Protein AF-A0A531LUI7-F1 (afdb_monomer_lite)

pLDDT: mean 86.94, std 9.32, range [54.44, 96.69]

Radius of gyration: 16.43 Å; chains: 1; bounding box: 46×29×41 Å

Structure (mmCIF, N/CA/C/O backbone):
data_AF-A0A531LUI7-F1
#
_entry.id   AF-A0A531LUI7-F1
#
loop_
_atom_site.group_PDB
_atom_site.id
_atom_site.type_symbol
_atom_site.label_atom_id
_atom_site.label_alt_id
_atom_site.label_comp_id
_atom_site.label_asym_id
_atom_site.label_entity_id
_atom_site.label_seq_id
_atom_site.pdbx_PDB_ins_code
_atom_site.Cartn_x
_atom_site.Cartn_y
_atom_site.Cartn_z
_atom_site.occupancy
_atom_site.B_iso_or_equiv
_atom_site.auth_seq_id
_atom_site.auth_comp_id
_atom_site.auth_asym_id
_atom_site.auth_atom_id
_atom_site.pdbx_PDB_model_num
ATOM 1 N N . HIS A 1 1 ? -24.309 15.253 13.506 1.00 67.25 1 HIS A N 1
ATOM 2 C CA . HIS A 1 1 ? -24.329 15.162 14.981 1.00 67.25 1 HIS A CA 1
ATOM 3 C C . HIS A 1 1 ? -23.327 14.119 15.483 1.00 67.25 1 HIS A C 1
ATOM 5 O O . HIS A 1 1 ? -22.388 14.496 16.168 1.00 67.25 1 HIS A O 1
ATOM 11 N N . LEU A 1 2 ? -23.399 12.874 14.994 1.00 68.75 2 LEU A N 1
ATOM 12 C CA . LEU A 1 2 ? -22.539 11.744 15.400 1.00 68.75 2 LEU A CA 1
ATOM 13 C C . LEU A 1 2 ? -21.016 12.004 15.388 1.00 68.75 2 LEU A C 1
ATOM 15 O O . LEU A 1 2 ? -20.331 11.667 16.345 1.00 68.75 2 LEU A O 1
ATOM 19 N N . LEU A 1 3 ? -20.474 12.665 14.354 1.00 68.56 3 LEU A N 1
ATOM 20 C CA . LEU A 1 3 ? -19.039 13.004 14.291 1.00 68.56 3 LEU A CA 1
ATOM 21 C C . LEU A 1 3 ? -18.572 13.978 15.388 1.00 68.56 3 LEU A C 1
ATOM 23 O O . LEU A 1 3 ? -17.379 14.052 15.653 1.00 68.56 3 LEU A O 1
ATOM 27 N N . ARG A 1 4 ? -19.464 14.764 16.002 1.00 70.88 4 ARG A N 1
ATOM 28 C CA . ARG A 1 4 ? -19.098 15.695 17.085 1.00 70.88 4 ARG A CA 1
ATOM 29 C C . ARG A 1 4 ? -19.091 15.015 18.448 1.00 70.88 4 ARG A C 1
ATOM 31 O O . ARG A 1 4 ? -18.276 15.384 19.287 1.00 70.88 4 ARG A O 1
ATOM 38 N N . GLU A 1 5 ? -19.983 14.053 18.635 1.00 81.62 5 GLU A N 1
ATOM 39 C CA . GLU A 1 5 ? -20.268 13.441 19.933 1.00 81.62 5 GLU A CA 1
ATOM 40 C C . GLU A 1 5 ? -19.443 12.181 20.173 1.00 81.62 5 GLU A C 1
ATOM 42 O O . GLU A 1 5 ? -19.071 11.926 21.312 1.00 81.62 5 GLU A O 1
ATOM 47 N N . GLU A 1 6 ? -19.068 11.456 19.112 1.00 85.69 6 GLU A N 1
ATOM 48 C CA . GLU A 1 6 ? -18.411 10.161 19.259 1.00 85.69 6 GLU A CA 1
ATOM 49 C C . GLU A 1 6 ? -16.911 10.215 18.895 1.00 85.69 6 GLU A C 1
ATOM 51 O O . GLU A 1 6 ? -16.535 10.177 17.713 1.00 85.69 6 GLU A O 1
ATOM 56 N N . PRO A 1 7 ? -15.999 10.305 19.886 1.00 84.44 7 PRO A N 1
ATOM 57 C CA . PRO A 1 7 ? -14.564 10.457 19.636 1.00 84.44 7 PRO A CA 1
ATOM 58 C C . PRO A 1 7 ? -13.951 9.235 18.938 1.00 84.44 7 PRO A C 1
ATOM 60 O O . PRO A 1 7 ? -12.985 9.377 18.181 1.00 84.44 7 PRO A O 1
ATOM 63 N N . VAL A 1 8 ? -14.525 8.045 19.141 1.00 86.12 8 VAL A N 1
ATOM 64 C CA . VAL A 1 8 ? -14.095 6.805 18.477 1.00 86.12 8 VAL A CA 1
ATOM 65 C C . VAL A 1 8 ? -14.345 6.882 16.971 1.00 86.12 8 VAL A C 1
ATOM 67 O O . VAL A 1 8 ? -13.448 6.565 16.185 1.00 86.12 8 VAL A O 1
ATOM 70 N N . LEU A 1 9 ? -15.521 7.376 16.567 1.00 85.00 9 LEU A N 1
ATOM 71 C CA . LEU A 1 9 ? -15.890 7.539 15.162 1.00 85.00 9 LEU A CA 1
ATOM 72 C C . LEU A 1 9 ? -14.961 8.533 14.460 1.00 85.00 9 LEU A C 1
ATOM 74 O O . LEU A 1 9 ? -14.465 8.251 13.373 1.00 85.00 9 LEU A O 1
ATOM 78 N N . ARG A 1 10 ? -14.656 9.666 15.105 1.00 88.31 10 ARG A N 1
ATOM 79 C CA . ARG A 1 10 ? -13.698 10.652 14.577 1.00 88.31 10 ARG A CA 1
ATOM 80 C C . ARG A 1 10 ? -12.328 10.051 14.327 1.00 88.31 10 ARG A C 1
ATOM 82 O O . ARG A 1 10 ? -11.734 10.300 13.284 1.00 88.31 10 ARG A O 1
ATOM 89 N N . ARG A 1 11 ? -11.810 9.290 15.294 1.00 87.19 11 ARG A N 1
ATOM 90 C CA . ARG A 1 11 ? -10.480 8.693 15.180 1.00 87.19 11 ARG A CA 1
ATOM 91 C C . ARG A 1 11 ? -10.429 7.699 14.024 1.00 87.19 11 ARG A C 1
ATOM 93 O O . ARG A 1 11 ? -9.503 7.797 13.230 1.00 87.19 11 ARG A O 1
ATOM 100 N N . ARG A 1 12 ? -11.428 6.817 13.900 1.00 88.31 12 ARG A N 1
ATOM 101 C CA . ARG A 1 12 ? -11.519 5.874 12.772 1.00 88.31 12 ARG A CA 1
ATOM 102 C C . ARG A 1 12 ? -11.682 6.585 11.428 1.00 88.31 12 ARG A C 1
ATOM 104 O O . ARG A 1 12 ? -11.000 6.235 10.477 1.00 88.31 12 ARG A O 1
ATOM 111 N N . ALA A 1 13 ? -12.532 7.609 11.353 1.00 90.75 13 ALA A N 1
ATOM 112 C CA . ALA A 1 13 ? -12.728 8.373 10.123 1.00 90.75 13 ALA A CA 1
ATOM 113 C C . ALA A 1 13 ? -11.437 9.076 9.673 1.00 90.75 13 ALA A C 1
ATOM 115 O O . ALA A 1 13 ? -11.102 9.054 8.492 1.00 90.75 13 ALA A O 1
ATOM 116 N N . LEU A 1 14 ? -10.687 9.663 10.613 1.00 92.19 14 LEU A N 1
ATOM 117 C CA . LEU A 1 14 ? -9.400 10.294 10.321 1.00 92.19 14 LEU A CA 1
ATOM 118 C C . LEU A 1 14 ? -8.350 9.278 9.864 1.00 92.19 14 LEU A C 1
ATOM 120 O O . LEU A 1 14 ? -7.660 9.543 8.884 1.00 92.19 14 LEU A O 1
ATOM 124 N N . THR A 1 15 ? -8.220 8.128 10.535 1.00 92.38 15 THR A N 1
ATOM 125 C CA . THR A 1 15 ? -7.249 7.103 10.117 1.00 92.38 15 THR A CA 1
ATOM 126 C C . THR A 1 15 ? -7.600 6.538 8.747 1.00 92.38 15 THR A C 1
ATOM 128 O O . THR A 1 15 ? -6.740 6.546 7.874 1.00 92.38 15 THR A O 1
ATOM 131 N N . ALA A 1 16 ? -8.865 6.187 8.505 1.00 92.94 16 ALA A N 1
ATOM 132 C CA . ALA A 1 16 ? -9.317 5.695 7.204 1.00 92.94 16 ALA A CA 1
ATOM 133 C C . ALA A 1 16 ? -9.094 6.726 6.080 1.00 92.94 16 ALA A C 1
ATOM 135 O O . ALA A 1 16 ? -8.654 6.377 4.984 1.00 92.94 16 ALA A O 1
ATOM 136 N N . ALA A 1 17 ? -9.331 8.016 6.351 1.00 94.62 17 ALA A N 1
ATOM 137 C CA . ALA A 1 17 ? -9.058 9.087 5.393 1.00 94.62 17 ALA A CA 1
ATOM 138 C C . ALA A 1 17 ? -7.559 9.214 5.072 1.00 94.62 17 ALA A C 1
ATOM 140 O O . ALA A 1 17 ? -7.194 9.370 3.908 1.00 94.62 17 ALA A O 1
ATOM 141 N N . LEU A 1 18 ? -6.683 9.116 6.078 1.00 95.50 18 LEU A N 1
ATOM 142 C CA . LEU A 1 18 ? -5.230 9.143 5.881 1.00 95.50 18 LEU A CA 1
ATOM 143 C C . LEU A 1 18 ? -4.738 7.929 5.087 1.00 95.50 18 LEU A C 1
ATOM 145 O O . LEU A 1 18 ? -3.905 8.082 4.195 1.00 95.50 18 LEU A O 1
ATOM 149 N N . VAL A 1 19 ? -5.276 6.744 5.373 1.00 95.31 19 VAL A N 1
ATOM 150 C CA . VAL A 1 19 ? -4.985 5.509 4.636 1.00 95.31 19 VAL A CA 1
ATOM 151 C C . VAL A 1 19 ? -5.390 5.650 3.165 1.00 95.31 19 VAL A C 1
ATOM 153 O O . VAL A 1 19 ? -4.587 5.369 2.275 1.00 95.31 19 VAL A O 1
ATOM 156 N N . MET A 1 20 ? -6.585 6.178 2.887 1.00 95.44 20 MET A N 1
ATOM 157 C CA . MET A 1 20 ? -7.047 6.434 1.518 1.00 95.44 20 MET A CA 1
ATOM 158 C C . MET A 1 20 ? -6.205 7.500 0.798 1.00 95.44 20 MET A C 1
ATOM 160 O O . MET A 1 20 ? -5.904 7.372 -0.392 1.00 95.44 20 MET A O 1
ATOM 164 N N . ALA A 1 21 ? -5.791 8.550 1.509 1.00 96.38 21 ALA A N 1
ATOM 165 C CA . ALA A 1 21 ? -4.909 9.573 0.960 1.00 96.38 21 ALA A CA 1
ATOM 166 C C . ALA A 1 21 ? -3.536 8.988 0.589 1.00 96.38 21 ALA A C 1
ATOM 168 O O . ALA A 1 21 ? -3.032 9.257 -0.501 1.00 96.38 21 ALA A O 1
ATOM 169 N N . ALA A 1 22 ? -2.960 8.145 1.450 1.00 95.25 22 ALA A N 1
ATOM 170 C CA . ALA A 1 22 ? -1.704 7.450 1.185 1.00 95.25 22 ALA A CA 1
ATOM 171 C C . ALA A 1 22 ? -1.807 6.507 -0.023 1.00 95.25 22 ALA A C 1
ATOM 173 O O . ALA A 1 22 ? -0.924 6.516 -0.880 1.00 95.25 22 ALA A O 1
ATOM 174 N N . PHE A 1 23 ? -2.907 5.755 -0.130 1.00 95.19 23 PHE A N 1
ATOM 175 C CA . PHE A 1 23 ? -3.212 4.913 -1.288 1.00 95.19 23 PHE A CA 1
ATOM 176 C C . PHE A 1 23 ? -3.246 5.721 -2.589 1.00 95.19 23 PHE A C 1
ATOM 178 O O . PHE A 1 23 ? -2.560 5.397 -3.560 1.00 95.19 23 PHE A O 1
ATOM 185 N N . SER A 1 24 ? -4.000 6.822 -2.582 1.00 95.62 24 SER A N 1
ATOM 186 C CA . SER A 1 24 ? -4.161 7.698 -3.746 1.00 95.62 24 SER A CA 1
ATOM 187 C C . SER A 1 24 ? -2.826 8.314 -4.171 1.00 95.62 24 SER A C 1
ATOM 189 O O . SER A 1 24 ? -2.494 8.353 -5.360 1.00 95.62 24 SER A O 1
ATOM 191 N N . LEU A 1 25 ? -2.032 8.764 -3.195 1.00 95.88 25 LEU A N 1
ATOM 192 C CA . LEU A 1 25 ? -0.713 9.339 -3.432 1.00 95.88 25 LEU A CA 1
ATOM 193 C C . LEU A 1 25 ? 0.255 8.305 -4.014 1.00 95.88 25 LEU A C 1
ATOM 195 O O . LEU A 1 25 ? 0.939 8.607 -4.990 1.00 95.88 25 LEU A O 1
ATOM 199 N N . PHE A 1 26 ? 0.295 7.094 -3.452 1.00 95.50 26 PHE A N 1
ATOM 200 C CA . PHE A 1 26 ? 1.142 6.014 -3.950 1.00 95.50 26 PHE A CA 1
ATOM 201 C C . PHE A 1 26 ? 0.838 5.699 -5.412 1.00 95.50 26 PHE A C 1
ATOM 203 O O . PHE A 1 26 ? 1.748 5.746 -6.236 1.00 95.50 26 PHE A O 1
ATOM 210 N N . TRP A 1 27 ? -0.425 5.430 -5.754 1.00 94.19 27 TRP A N 1
ATOM 211 C CA . TRP A 1 27 ? -0.800 5.026 -7.112 1.00 94.19 27 TRP A CA 1
ATOM 212 C C . TRP A 1 27 ? -0.543 6.125 -8.147 1.00 94.19 27 TRP A C 1
ATOM 214 O O . TRP A 1 27 ? -0.131 5.842 -9.273 1.00 94.19 27 TRP A O 1
ATOM 224 N N . THR A 1 28 ? -0.688 7.385 -7.742 1.00 94.25 28 THR A N 1
ATOM 225 C CA . THR A 1 28 ? -0.324 8.533 -8.579 1.00 94.25 28 THR A CA 1
ATOM 226 C C . THR A 1 28 ? 1.192 8.611 -8.787 1.00 94.25 28 THR A C 1
ATOM 228 O O . THR A 1 28 ? 1.673 8.705 -9.917 1.00 94.25 28 THR A O 1
ATOM 231 N N . ALA A 1 29 ? 1.970 8.548 -7.704 1.00 94.50 29 ALA A N 1
ATOM 232 C CA . ALA A 1 29 ? 3.419 8.719 -7.750 1.00 94.50 29 ALA A CA 1
ATOM 233 C C . ALA A 1 29 ? 4.143 7.528 -8.397 1.00 94.50 29 ALA A C 1
ATOM 235 O O . ALA A 1 29 ? 5.111 7.730 -9.130 1.00 94.50 29 ALA A O 1
ATOM 236 N N . VAL A 1 30 ? 3.686 6.295 -8.162 1.00 93.56 30 VAL A N 1
ATOM 237 C CA . VAL A 1 30 ? 4.332 5.079 -8.672 1.00 93.56 30 VAL A CA 1
ATOM 238 C C . VAL A 1 30 ? 4.240 5.005 -10.192 1.00 93.56 30 VAL A C 1
ATOM 240 O O . VAL A 1 30 ? 5.244 4.723 -10.837 1.00 93.56 30 VAL A O 1
ATOM 243 N N . ALA A 1 31 ? 3.094 5.353 -10.787 1.00 93.56 31 ALA A N 1
ATOM 244 C CA . ALA A 1 31 ? 2.937 5.384 -12.239 1.00 93.56 31 ALA A CA 1
ATOM 245 C C . ALA A 1 31 ? 3.901 6.393 -12.884 1.00 93.56 31 ALA A C 1
ATOM 247 O O . ALA A 1 31 ? 4.593 6.064 -13.850 1.00 93.56 31 ALA A O 1
ATOM 248 N N . LEU A 1 32 ? 4.012 7.593 -12.300 1.00 93.69 32 LEU A N 1
ATOM 249 C CA . LEU A 1 32 ? 4.976 8.603 -12.737 1.00 93.69 32 LEU A CA 1
ATOM 250 C C . LEU A 1 32 ? 6.414 8.105 -12.577 1.00 93.69 32 LEU A C 1
ATOM 252 O O . LEU A 1 32 ? 7.215 8.241 -13.498 1.00 93.69 32 LEU A O 1
ATOM 256 N N . ARG A 1 33 ? 6.751 7.493 -11.437 1.00 91.88 33 ARG A N 1
ATOM 257 C CA . ARG A 1 33 ? 8.107 7.007 -11.165 1.00 91.88 33 ARG A CA 1
ATOM 258 C C . ARG A 1 33 ? 8.517 5.889 -12.115 1.00 91.88 33 ARG A C 1
ATOM 260 O O . ARG A 1 33 ? 9.643 5.916 -12.604 1.00 91.88 33 ARG A O 1
ATOM 267 N N . LEU A 1 34 ? 7.620 4.941 -12.379 1.00 91.44 34 LEU A N 1
ATOM 268 C CA . LEU A 1 34 ? 7.850 3.810 -13.276 1.00 91.44 34 LEU A CA 1
ATOM 269 C C . LEU A 1 34 ? 8.043 4.248 -14.733 1.00 91.44 34 LEU A C 1
ATOM 271 O O . LEU A 1 34 ? 8.786 3.593 -15.460 1.00 91.44 34 LEU A O 1
ATOM 275 N N . ALA A 1 35 ? 7.430 5.358 -15.152 1.00 91.94 35 ALA A N 1
ATOM 276 C CA . ALA A 1 35 ? 7.635 5.928 -16.483 1.00 91.94 35 ALA A CA 1
ATOM 277 C C . ALA A 1 35 ? 9.018 6.584 -16.658 1.00 91.94 35 ALA A C 1
ATOM 279 O O . ALA A 1 35 ? 9.508 6.711 -17.778 1.00 91.94 35 ALA A O 1
ATOM 280 N N . GLN A 1 36 ? 9.654 7.015 -15.565 1.00 89.19 36 GLN A N 1
ATOM 281 C CA . GLN A 1 36 ? 10.949 7.696 -15.595 1.00 89.19 36 GLN A CA 1
ATOM 282 C C . GLN A 1 36 ? 12.125 6.707 -15.458 1.00 89.19 36 GLN A C 1
ATOM 284 O O . GLN A 1 36 ? 11.963 5.606 -14.917 1.00 89.19 36 GLN A O 1
ATOM 289 N N . PRO A 1 37 ? 13.347 7.081 -15.886 1.00 84.50 37 PRO A N 1
ATOM 290 C CA . PRO A 1 37 ? 14.554 6.313 -15.581 1.00 84.50 37 PRO A CA 1
ATOM 291 C C . PRO A 1 37 ? 14.741 6.124 -14.062 1.00 84.50 37 PRO A C 1
ATOM 293 O O . PRO A 1 37 ? 14.466 7.055 -13.296 1.00 84.50 37 PRO A O 1
ATOM 296 N N . PRO A 1 38 ? 15.217 4.958 -13.585 1.00 81.19 38 PRO A N 1
ATOM 297 C CA . PRO A 1 38 ? 15.790 3.844 -14.348 1.00 81.19 38 PRO A CA 1
ATOM 298 C C . PRO A 1 38 ? 14.770 2.810 -14.860 1.00 81.19 38 PRO A C 1
ATOM 300 O O . PRO A 1 38 ? 15.165 1.893 -15.571 1.00 81.19 38 PRO A O 1
ATOM 303 N N . PHE A 1 39 ? 13.484 2.932 -14.513 1.00 85.69 39 PHE A N 1
ATOM 304 C CA . PHE A 1 39 ? 12.460 1.940 -14.864 1.00 85.69 39 PHE A CA 1
ATOM 305 C C . PHE A 1 39 ? 12.019 2.034 -16.325 1.00 85.69 39 PHE A C 1
ATOM 307 O O . PHE A 1 39 ? 11.923 1.011 -16.998 1.00 85.69 39 PHE A O 1
ATOM 314 N N . GLY A 1 40 ? 11.756 3.255 -16.810 1.00 86.31 40 GLY A N 1
ATOM 315 C CA . GLY A 1 40 ? 11.430 3.526 -18.214 1.00 86.31 40 GLY A CA 1
ATOM 316 C C . GLY A 1 40 ? 10.264 2.699 -18.772 1.00 86.31 40 GLY A C 1
ATOM 317 O O . GLY A 1 40 ? 10.245 2.396 -19.966 1.00 86.31 40 GLY A O 1
ATOM 318 N N . LEU A 1 41 ? 9.315 2.281 -17.927 1.00 89.81 41 LEU A N 1
ATOM 319 C CA . LEU A 1 41 ? 8.191 1.452 -18.346 1.00 89.81 41 LEU A CA 1
ATOM 320 C C . LEU A 1 41 ? 7.229 2.268 -19.211 1.00 89.81 41 LEU A C 1
ATOM 322 O O . LEU A 1 41 ? 6.728 3.316 -18.811 1.00 89.81 41 LEU A O 1
ATOM 326 N N . GLY A 1 42 ? 6.910 1.735 -20.389 1.00 91.31 42 GLY A N 1
ATOM 327 C CA . GLY A 1 42 ? 5.802 2.235 -21.196 1.00 91.31 42 GLY A CA 1
ATOM 328 C C . GLY A 1 42 ? 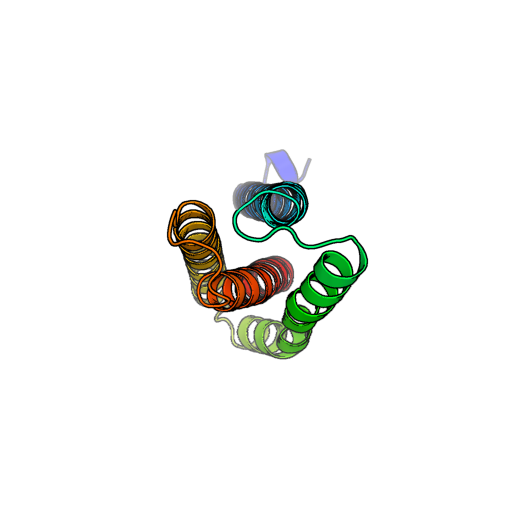4.440 1.881 -20.590 1.00 91.31 42 GLY A C 1
ATOM 329 O O . GLY A 1 42 ? 4.328 1.088 -19.653 1.00 91.31 42 GLY A O 1
ATOM 330 N N . GLN A 1 43 ? 3.371 2.399 -21.194 1.00 92.25 43 GLN A N 1
ATOM 331 C CA . GLN A 1 43 ? 1.992 2.238 -20.713 1.00 92.25 43 GLN A CA 1
ATOM 332 C C . GLN A 1 43 ? 1.577 0.779 -20.458 1.00 92.25 43 GLN A C 1
ATOM 334 O O . GLN A 1 43 ? 0.913 0.495 -19.465 1.00 92.25 43 GLN A O 1
ATOM 339 N N . ARG A 1 44 ? 2.007 -0.168 -21.307 1.00 93.31 44 ARG A N 1
ATOM 340 C CA . ARG A 1 44 ? 1.739 -1.606 -21.106 1.00 93.31 44 ARG A CA 1
ATOM 341 C C . ARG A 1 44 ? 2.404 -2.158 -19.842 1.00 93.31 44 ARG A C 1
ATOM 343 O O . ARG A 1 44 ? 1.790 -2.946 -19.135 1.00 93.31 44 ARG A O 1
ATOM 350 N N . GLY A 1 45 ? 3.635 -1.738 -19.552 1.00 91.94 45 GLY A N 1
ATOM 351 C CA . GLY A 1 45 ? 4.364 -2.165 -18.357 1.00 91.94 45 GLY A CA 1
ATOM 352 C C . GLY A 1 45 ? 3.726 -1.631 -17.078 1.00 91.94 45 GLY A C 1
ATOM 353 O O . GLY A 1 45 ? 3.541 -2.381 -16.127 1.00 91.94 45 GLY A O 1
ATOM 354 N N . ILE A 1 46 ? 3.305 -0.363 -17.091 1.00 93.44 46 ILE A N 1
ATOM 355 C CA . ILE A 1 46 ? 2.570 0.253 -15.977 1.00 93.44 46 ILE A CA 1
ATOM 356 C C . ILE A 1 46 ? 1.214 -0.438 -15.770 1.00 93.44 46 ILE A C 1
ATOM 358 O O . ILE A 1 46 ? 0.832 -0.701 -14.635 1.00 93.44 46 ILE A O 1
ATOM 362 N N . ALA A 1 47 ? 0.508 -0.799 -16.847 1.00 92.69 47 ALA A N 1
ATOM 363 C CA . ALA A 1 47 ? -0.749 -1.539 -16.748 1.00 92.69 47 ALA A CA 1
ATOM 364 C C . ALA A 1 47 ? -0.555 -2.937 -16.135 1.00 92.69 47 ALA A C 1
ATOM 366 O O . ALA A 1 47 ? -1.308 -3.324 -15.246 1.00 92.69 47 ALA A O 1
ATOM 367 N N . LEU A 1 48 ? 0.475 -3.680 -16.557 1.00 92.25 48 LEU A N 1
ATOM 368 C CA . LEU A 1 48 ? 0.809 -4.979 -15.962 1.00 92.25 48 LEU A CA 1
ATOM 369 C C . LEU A 1 48 ? 1.201 -4.847 -14.487 1.00 92.25 48 LEU A C 1
ATOM 371 O O . LEU A 1 48 ? 0.753 -5.638 -13.664 1.00 92.25 48 LEU A O 1
ATOM 375 N N . PHE A 1 49 ? 1.986 -3.826 -14.144 1.00 92.12 49 PHE A N 1
ATOM 376 C CA . PHE A 1 49 ? 2.315 -3.509 -12.757 1.00 92.12 49 PHE A CA 1
ATOM 377 C C . PHE A 1 49 ? 1.052 -3.252 -11.924 1.00 92.12 49 PHE A C 1
ATOM 379 O O . PHE A 1 49 ? 0.908 -3.803 -10.834 1.00 92.12 49 PHE A O 1
ATOM 386 N N . ALA A 1 50 ? 0.113 -2.468 -12.458 1.00 91.25 50 ALA A N 1
ATOM 387 C CA . ALA A 1 50 ? -1.142 -2.170 -11.782 1.00 91.25 50 ALA A CA 1
ATOM 388 C C . ALA A 1 50 ? -1.992 -3.427 -11.540 1.00 91.25 50 ALA A C 1
ATOM 390 O O . ALA A 1 50 ? -2.554 -3.584 -10.459 1.00 91.25 50 ALA A O 1
ATOM 391 N N . LEU A 1 51 ? -2.028 -4.355 -12.504 1.00 89.12 51 LEU A N 1
ATOM 392 C CA . LEU A 1 51 ? -2.715 -5.642 -12.352 1.00 89.12 51 LEU A CA 1
ATOM 393 C C . LEU A 1 51 ? -2.110 -6.502 -11.236 1.00 89.12 51 LEU A C 1
ATOM 395 O O . LEU A 1 51 ? -2.851 -7.158 -10.509 1.00 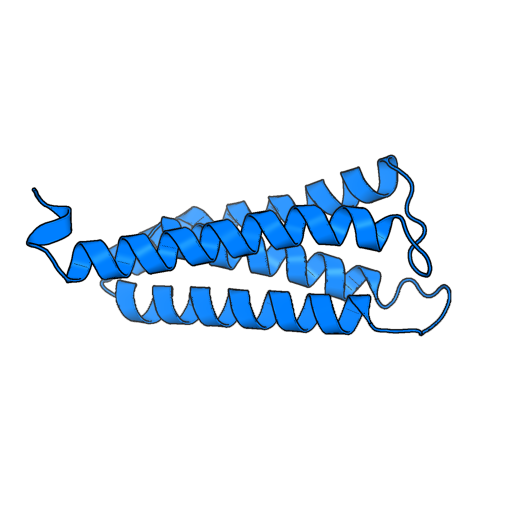89.12 51 LEU A O 1
ATOM 399 N N . VAL A 1 52 ? -0.782 -6.495 -11.087 1.00 87.56 52 VAL A N 1
ATOM 400 C CA . VAL A 1 52 ? -0.105 -7.208 -9.993 1.00 87.56 52 VAL A CA 1
ATOM 401 C C . VAL A 1 52 ? -0.462 -6.587 -8.643 1.00 87.56 52 VAL A C 1
ATOM 403 O O . VAL A 1 52 ? -0.823 -7.323 -7.728 1.00 87.56 52 VAL A O 1
ATO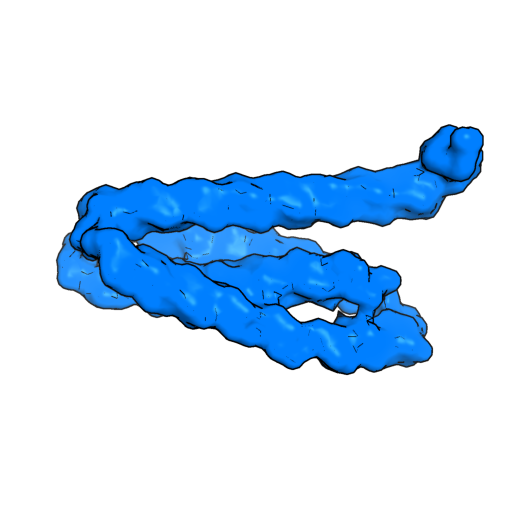M 406 N N . GLY A 1 53 ? -0.408 -5.254 -8.527 1.00 82.19 53 GLY A N 1
ATOM 407 C CA . GLY A 1 53 ? -0.770 -4.538 -7.297 1.00 82.19 53 GLY A CA 1
ATOM 408 C C . GLY A 1 53 ? -2.205 -4.827 -6.849 1.00 82.19 53 GLY A C 1
ATOM 409 O O . GLY A 1 53 ? -2.411 -5.251 -5.714 1.00 82.19 53 GLY A O 1
ATOM 410 N N . ALA A 1 54 ? -3.157 -4.757 -7.788 1.00 79.56 54 ALA A N 1
ATOM 411 C CA . ALA A 1 54 ? -4.580 -5.005 -7.540 1.00 79.56 54 ALA A CA 1
ATOM 412 C C . ALA A 1 54 ? -4.890 -6.417 -6.995 1.00 79.56 54 ALA A C 1
ATOM 414 O O . ALA A 1 54 ? -5.948 -6.642 -6.401 1.00 79.56 54 ALA A O 1
ATOM 415 N N . GLY A 1 55 ? -3.970 -7.377 -7.151 1.00 76.81 55 GLY A N 1
ATOM 416 C CA . GLY A 1 55 ? -4.085 -8.711 -6.558 1.00 76.81 55 GLY A CA 1
ATOM 417 C C . GLY A 1 55 ? -4.114 -8.712 -5.022 1.00 76.81 55 GLY A C 1
ATOM 418 O O . GLY A 1 55 ? -4.587 -9.680 -4.424 1.00 76.81 55 GLY A O 1
ATOM 419 N N . GLY A 1 56 ? -3.676 -7.630 -4.368 1.00 68.19 56 GLY A N 1
ATOM 420 C CA . GLY A 1 56 ? -3.712 -7.486 -2.909 1.0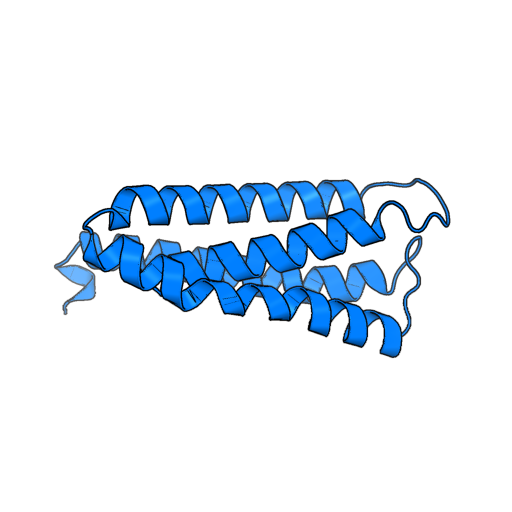0 68.19 56 GLY A CA 1
ATOM 421 C C . GLY A 1 56 ? -5.122 -7.551 -2.305 1.00 68.19 56 GLY A C 1
ATOM 422 O O . GLY A 1 56 ? -5.271 -7.938 -1.150 1.00 68.19 56 GLY A O 1
ATOM 423 N N . ALA A 1 57 ? -6.178 -7.279 -3.078 1.00 70.12 57 ALA A N 1
ATOM 424 C CA . ALA A 1 57 ? -7.561 -7.307 -2.588 1.00 70.12 57 ALA A CA 1
ATOM 425 C C . ALA A 1 57 ? -8.069 -8.715 -2.197 1.00 70.12 57 ALA A C 1
ATOM 427 O O . ALA A 1 57 ? -9.076 -8.856 -1.497 1.00 70.12 57 ALA A O 1
ATOM 428 N N . VAL A 1 58 ? -7.376 -9.786 -2.603 1.00 76.81 58 VAL A N 1
ATOM 429 C CA . VAL A 1 58 ? -7.814 -11.175 -2.369 1.00 76.81 58 VAL A CA 1
ATOM 430 C C . VAL A 1 58 ? -7.808 -11.561 -0.879 1.00 76.81 58 VAL A C 1
ATOM 432 O O . VAL A 1 58 ? -8.524 -12.476 -0.476 1.00 76.81 58 VAL A O 1
ATOM 435 N N . VAL A 1 59 ? -7.081 -10.840 -0.019 1.00 74.19 59 VAL A N 1
ATOM 436 C CA . VAL A 1 59 ? -7.034 -11.124 1.431 1.00 74.19 59 VAL A CA 1
ATOM 437 C C . VAL A 1 59 ? -8.175 -10.503 2.250 1.00 74.19 59 VAL A C 1
ATOM 439 O O . VAL A 1 59 ? -8.248 -10.746 3.453 1.00 74.19 59 VAL A O 1
ATOM 442 N N . THR A 1 60 ? -9.122 -9.788 1.628 1.00 78.50 60 THR A N 1
ATOM 443 C CA . THR A 1 60 ? -10.307 -9.206 2.304 1.00 78.50 60 THR A CA 1
ATOM 444 C C . THR A 1 60 ? -11.024 -10.172 3.273 1.00 78.50 60 THR A C 1
ATOM 446 O O . THR A 1 60 ? -11.274 -9.793 4.421 1.00 78.50 60 THR A O 1
ATOM 449 N N . PRO A 1 61 ? -11.308 -11.445 2.910 1.00 77.94 61 PRO A N 1
ATOM 450 C CA . PRO A 1 61 ? -12.038 -12.365 3.791 1.00 77.94 61 PRO A CA 1
ATOM 451 C C . PRO A 1 61 ? -11.271 -12.777 5.055 1.00 77.94 61 PRO A C 1
ATOM 453 O O . PRO A 1 61 ? -11.877 -13.299 5.994 1.00 77.94 61 PRO A O 1
ATOM 456 N N . LEU A 1 62 ? -9.946 -12.608 5.072 1.00 79.56 62 LEU A N 1
ATOM 457 C CA . LEU A 1 62 ? -9.114 -12.896 6.242 1.00 79.56 62 LEU A CA 1
ATOM 458 C C . LEU A 1 62 ? -9.274 -11.798 7.297 1.00 79.56 62 LEU A C 1
ATOM 460 O O . LEU A 1 62 ? -9.384 -12.104 8.482 1.00 79.56 62 LEU A O 1
ATOM 464 N N . PHE A 1 63 ? -9.353 -10.535 6.868 1.00 81.62 63 PHE A N 1
ATOM 465 C CA . PHE A 1 63 ? -9.536 -9.399 7.771 1.00 81.62 63 PHE A CA 1
ATOM 466 C C . PHE A 1 63 ? -10.941 -9.351 8.368 1.00 81.62 63 PHE A C 1
ATOM 468 O O . PHE A 1 63 ? -11.063 -9.118 9.568 1.00 81.62 63 PHE A O 1
ATOM 475 N N . GLY A 1 64 ? -11.978 -9.682 7.589 1.00 78.69 64 GLY A N 1
ATOM 476 C CA . GLY A 1 64 ? -13.341 -9.816 8.119 1.00 78.69 64 GLY A CA 1
ATOM 477 C C . GLY A 1 64 ? -13.413 -10.831 9.265 1.00 78.69 64 GLY A C 1
ATOM 478 O O . GLY A 1 64 ? -13.846 -10.500 10.365 1.00 78.69 64 GLY A O 1
ATOM 479 N N . ARG A 1 65 ? -12.838 -12.027 9.066 1.00 81.38 65 ARG A N 1
ATOM 480 C CA . ARG A 1 65 ? -12.762 -13.055 10.120 1.00 81.38 65 ARG A CA 1
ATOM 481 C C . ARG A 1 65 ? -11.953 -12.608 11.339 1.00 81.38 65 ARG A C 1
ATOM 483 O O . ARG A 1 65 ? -12.322 -12.926 12.464 1.00 81.38 65 ARG A O 1
ATOM 490 N N . ALA A 1 66 ? -10.856 -11.876 11.143 1.00 79.06 66 ALA A N 1
ATOM 491 C CA . ALA A 1 66 ? -10.075 -11.335 12.256 1.00 79.06 66 ALA A CA 1
ATOM 492 C C . ALA A 1 66 ? -10.871 -10.299 13.077 1.00 79.06 66 ALA A C 1
ATOM 494 O O . ALA A 1 66 ? -10.749 -10.260 14.304 1.00 79.06 66 ALA A O 1
ATOM 495 N N . GLY A 1 67 ? -11.706 -9.493 12.414 1.00 78.38 67 GLY A N 1
ATOM 496 C CA . GLY A 1 67 ? -12.657 -8.587 13.058 1.00 78.38 67 GLY A CA 1
ATOM 497 C C . GLY A 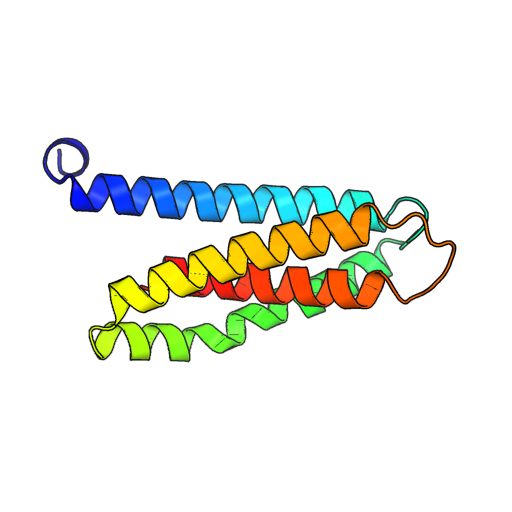1 67 ? -13.700 -9.340 13.883 1.00 78.38 67 GLY A C 1
ATOM 498 O O . GLY A 1 67 ? -13.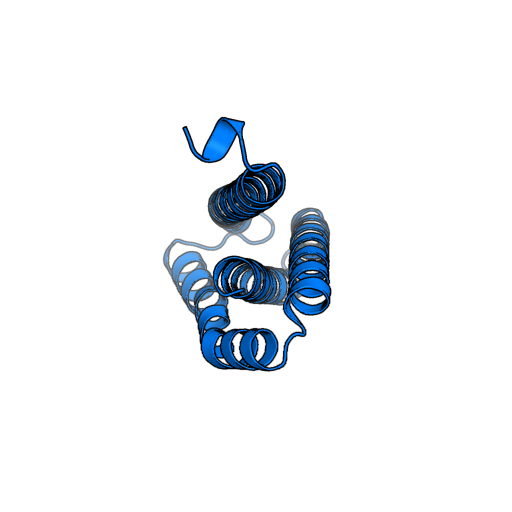879 -9.027 15.061 1.00 78.38 67 GLY A O 1
ATOM 499 N N . ASP A 1 68 ? -14.294 -10.389 13.311 1.00 83.12 68 ASP A N 1
ATOM 500 C CA . ASP A 1 68 ? -15.306 -11.226 13.973 1.00 83.12 68 ASP A CA 1
ATOM 501 C C . ASP A 1 68 ? -14.760 -11.944 15.222 1.00 83.12 68 ASP A C 1
ATOM 503 O O . ASP A 1 68 ? -15.477 -12.146 16.201 1.00 83.12 68 ASP A O 1
ATOM 507 N N . HIS A 1 69 ? -13.465 -12.277 15.234 1.00 83.38 69 HIS A N 1
ATOM 508 C CA . HIS A 1 69 ? -12.765 -12.858 16.387 1.00 83.38 69 HIS A CA 1
ATOM 509 C C . HIS A 1 69 ? -12.371 -11.831 17.473 1.00 83.38 69 HIS A C 1
ATOM 511 O O . HIS A 1 69 ? -11.725 -12.190 18.462 1.00 83.38 69 HIS A O 1
ATOM 517 N N . GLY A 1 70 ? -12.736 -10.554 17.315 1.00 86.31 70 GLY A N 1
ATOM 518 C CA . GLY A 1 70 ? -12.460 -9.486 18.281 1.00 86.31 70 GLY A CA 1
ATOM 519 C C . GLY A 1 70 ? -11.040 -8.914 18.210 1.00 86.31 70 GLY A C 1
ATOM 520 O O . GLY A 1 70 ? -10.627 -8.165 19.098 1.00 86.31 70 GLY A O 1
ATOM 521 N N . TRP A 1 71 ? -10.267 -9.231 17.167 1.00 87.56 71 TRP A N 1
ATOM 522 C CA . TRP A 1 71 ? -8.883 -8.762 17.008 1.00 87.56 71 TRP A CA 1
ATOM 523 C C . TRP A 1 71 ? -8.770 -7.425 16.275 1.00 87.56 71 TRP A C 1
ATOM 525 O O . TRP A 1 71 ? -7.667 -7.025 15.898 1.00 87.56 71 TRP A O 1
ATOM 535 N N . THR A 1 72 ? -9.880 -6.698 16.122 1.00 86.00 72 THR A N 1
ATOM 536 C CA . THR A 1 72 ? -9.987 -5.458 15.342 1.00 86.00 72 THR A CA 1
ATOM 537 C C . THR A 1 72 ? -8.839 -4.492 15.615 1.00 86.00 72 THR A C 1
ATOM 539 O O . THR A 1 72 ? -8.151 -4.072 14.695 1.00 86.00 72 THR A O 1
ATOM 542 N N . ARG A 1 73 ? -8.544 -4.195 16.888 1.00 86.75 73 ARG A N 1
ATOM 543 C CA . ARG A 1 73 ? -7.491 -3.230 17.244 1.00 86.75 73 ARG A CA 1
ATOM 544 C C . ARG A 1 73 ? -6.094 -3.684 16.810 1.00 86.75 73 ARG A C 1
ATOM 546 O O . ARG A 1 73 ? -5.334 -2.870 16.291 1.00 86.75 73 ARG A O 1
ATOM 553 N N . SER A 1 74 ? -5.747 -4.950 17.037 1.00 87.81 74 SER A N 1
ATOM 554 C CA . SER A 1 74 ? -4.438 -5.501 16.662 1.00 87.81 74 SER A CA 1
ATOM 555 C C . SER A 1 74 ? -4.298 -5.610 15.146 1.00 87.81 74 SER A C 1
ATOM 557 O O . SER A 1 74 ? -3.250 -5.270 14.602 1.00 87.81 74 SER A O 1
ATOM 559 N N . ALA A 1 75 ? -5.370 -6.011 14.461 1.00 89.94 75 ALA A N 1
ATOM 560 C CA . ALA A 1 75 ? -5.410 -6.117 13.011 1.00 89.94 75 ALA A CA 1
ATOM 561 C C . ALA A 1 75 ? -5.311 -4.735 12.333 1.00 89.94 75 ALA A C 1
ATOM 563 O O . ALA A 1 75 ? -4.530 -4.582 11.398 1.00 89.94 75 ALA A O 1
ATOM 564 N N . THR A 1 76 ? -5.971 -3.698 12.861 1.00 90.88 76 THR A N 1
ATOM 565 C CA . THR A 1 76 ? -5.810 -2.307 12.395 1.00 90.88 76 THR A CA 1
ATOM 566 C C . THR A 1 76 ? -4.369 -1.813 12.560 1.00 90.88 76 THR A C 1
ATOM 568 O O . THR A 1 76 ? -3.800 -1.226 11.644 1.00 90.88 76 THR A O 1
ATOM 571 N N . ILE A 1 77 ? -3.734 -2.068 13.714 1.00 92.44 77 ILE A N 1
ATOM 572 C CA . ILE A 1 77 ? -2.325 -1.685 13.927 1.00 92.44 77 ILE A CA 1
ATOM 573 C C . ILE A 1 77 ? -1.419 -2.398 12.921 1.00 92.44 77 ILE A C 1
ATOM 575 O O . ILE A 1 77 ? -0.550 -1.762 12.329 1.00 92.44 77 ILE A O 1
ATOM 579 N N . PHE A 1 78 ? -1.641 -3.693 12.696 1.00 93.19 78 PHE A N 1
ATOM 580 C CA . PHE A 1 78 ? -0.915 -4.454 11.686 1.00 93.19 78 PHE A CA 1
ATOM 581 C C . PHE A 1 78 ? -1.081 -3.844 10.286 1.00 93.19 78 PHE A C 1
ATOM 583 O O . PHE A 1 78 ? -0.080 -3.622 9.610 1.00 93.19 78 PHE A O 1
ATOM 590 N N . CYS A 1 79 ? -2.302 -3.479 9.885 1.00 93.06 79 CYS A N 1
ATOM 591 C CA . CYS A 1 79 ? -2.570 -2.835 8.595 1.00 93.06 79 CYS A CA 1
ATOM 592 C C . CYS A 1 79 ? -1.798 -1.518 8.432 1.00 93.06 79 CYS A C 1
ATOM 594 O O . CYS A 1 79 ? -1.149 -1.302 7.409 1.00 93.06 79 CYS A O 1
ATOM 596 N N . HIS A 1 80 ? -1.784 -0.668 9.462 1.00 95.06 80 HIS A N 1
ATOM 597 C CA . HIS A 1 80 ? -0.998 0.567 9.446 1.00 95.06 80 HIS A CA 1
ATOM 598 C C . HIS A 1 80 ? 0.512 0.312 9.337 1.00 95.06 80 HIS A C 1
ATOM 600 O O . HIS A 1 80 ? 1.202 1.021 8.606 1.00 95.06 80 HIS A O 1
ATOM 606 N N . LEU A 1 81 ? 1.043 -0.695 10.038 1.00 96.25 81 LEU A N 1
ATOM 607 C CA . LEU A 1 81 ? 2.462 -1.056 9.946 1.00 96.25 81 LEU A CA 1
ATOM 608 C C . LEU A 1 81 ? 2.823 -1.578 8.553 1.00 96.25 81 LEU A C 1
ATOM 610 O O . LEU A 1 81 ? 3.861 -1.198 8.013 1.00 96.25 81 LEU A O 1
ATOM 614 N N . VAL A 1 82 ? 1.956 -2.396 7.953 1.00 94.81 82 VAL A N 1
ATOM 615 C CA . VAL A 1 82 ? 2.111 -2.879 6.576 1.00 94.81 82 VAL A CA 1
ATOM 616 C C . VAL A 1 82 ? 2.108 -1.709 5.590 1.00 94.81 82 VAL A C 1
ATOM 618 O O . VAL A 1 82 ? 2.987 -1.648 4.736 1.00 94.81 82 VAL A O 1
ATOM 621 N N . LEU A 1 83 ? 1.198 -0.744 5.748 1.00 95.06 83 LEU A N 1
ATOM 622 C CA . LEU A 1 83 ? 1.145 0.474 4.931 1.00 95.06 83 LEU A CA 1
ATOM 623 C C . LEU A 1 83 ? 2.430 1.300 5.018 1.00 95.06 83 LEU A C 1
ATOM 625 O O . LEU A 1 83 ? 2.998 1.680 3.995 1.00 95.06 83 LEU A O 1
ATOM 629 N N . ILE A 1 84 ? 2.914 1.554 6.234 1.00 96.44 84 ILE A N 1
ATOM 630 C CA . ILE A 1 84 ? 4.160 2.299 6.456 1.00 96.44 84 ILE A CA 1
ATOM 631 C C . ILE A 1 84 ? 5.344 1.543 5.843 1.00 96.44 84 ILE A C 1
ATOM 633 O O . ILE A 1 84 ? 6.165 2.145 5.151 1.00 96.44 84 ILE A O 1
ATOM 637 N N . GLY A 1 85 ? 5.414 0.225 6.049 1.00 96.69 85 GLY A N 1
ATOM 638 C CA . GLY A 1 85 ? 6.445 -0.631 5.467 1.00 96.69 85 GLY A CA 1
ATOM 639 C C . GLY A 1 85 ? 6.413 -0.635 3.938 1.00 96.69 85 GLY A C 1
ATOM 640 O O . GLY A 1 85 ? 7.461 -0.517 3.307 1.00 96.69 85 GLY A O 1
ATOM 641 N N . ALA A 1 86 ? 5.224 -0.695 3.337 1.00 95.50 86 ALA A N 1
ATOM 642 C CA . ALA A 1 86 ? 5.030 -0.627 1.894 1.00 95.50 86 ALA A CA 1
ATOM 643 C C . ALA A 1 86 ? 5.530 0.706 1.321 1.00 95.50 86 ALA A C 1
ATOM 645 O O . ALA A 1 86 ? 6.312 0.715 0.372 1.00 95.50 86 ALA A O 1
ATOM 646 N N . LEU A 1 87 ? 5.150 1.833 1.931 1.00 95.94 87 LEU A N 1
ATOM 647 C CA . LEU A 1 87 ? 5.609 3.158 1.509 1.00 95.94 87 LEU A CA 1
ATOM 648 C C . LEU A 1 87 ? 7.126 3.318 1.664 1.00 95.94 87 LEU A C 1
ATOM 650 O O . LEU A 1 87 ? 7.778 3.846 0.764 1.00 95.94 87 LEU A O 1
ATOM 654 N N . ALA A 1 88 ? 7.704 2.829 2.764 1.00 95.75 88 ALA A N 1
ATOM 655 C CA . ALA A 1 88 ? 9.149 2.850 2.977 1.00 95.75 88 ALA A CA 1
ATOM 656 C C . ALA A 1 88 ? 9.892 2.006 1.929 1.00 95.75 88 ALA A C 1
ATOM 658 O O . ALA A 1 88 ? 10.884 2.462 1.357 1.00 95.75 88 ALA A O 1
ATOM 659 N N . LEU A 1 89 ? 9.381 0.810 1.622 1.00 94.31 89 LEU A N 1
ATOM 660 C CA . LEU A 1 89 ? 9.934 -0.068 0.593 1.00 94.31 89 LEU A CA 1
ATOM 661 C C . LEU A 1 89 ? 9.839 0.566 -0.800 1.00 94.31 89 LEU A C 1
ATOM 663 O O . LEU A 1 89 ? 10.801 0.513 -1.562 1.00 94.31 89 LEU A O 1
ATOM 667 N N . ALA A 1 90 ? 8.713 1.209 -1.118 1.00 93.56 90 ALA A N 1
ATOM 668 C CA . ALA A 1 90 ? 8.518 1.929 -2.372 1.00 93.56 90 ALA A CA 1
ATOM 669 C C . ALA A 1 90 ? 9.470 3.124 -2.508 1.00 93.56 90 ALA A C 1
ATOM 671 O O . ALA A 1 90 ? 10.068 3.323 -3.564 1.00 93.56 90 ALA A O 1
ATOM 672 N N . ALA A 1 91 ? 9.649 3.901 -1.436 1.00 92.75 91 ALA A N 1
ATOM 673 C CA . ALA A 1 91 ? 10.574 5.029 -1.412 1.00 92.75 91 ALA A CA 1
ATOM 674 C C . ALA A 1 91 ? 12.027 4.568 -1.598 1.00 92.75 91 ALA A C 1
ATOM 676 O O . ALA A 1 91 ? 12.773 5.152 -2.389 1.00 92.75 91 ALA A O 1
ATOM 677 N N . TRP A 1 92 ? 12.425 3.486 -0.927 1.00 91.31 92 TRP A N 1
ATOM 678 C CA . TRP A 1 92 ? 13.740 2.872 -1.104 1.00 91.31 92 TRP A CA 1
ATOM 679 C C . TRP A 1 92 ? 13.941 2.339 -2.532 1.00 91.31 92 TRP A C 1
ATOM 681 O O . TRP A 1 92 ? 14.922 2.683 -3.190 1.00 91.31 92 TRP A O 1
ATOM 691 N N . ALA A 1 93 ? 12.980 1.579 -3.065 1.00 89.44 93 ALA A N 1
ATOM 692 C CA . ALA A 1 93 ? 13.040 1.055 -4.429 1.00 89.44 93 ALA A CA 1
ATOM 693 C C . ALA A 1 93 ? 13.074 2.176 -5.482 1.00 89.44 93 ALA A C 1
ATOM 695 O O . ALA A 1 93 ? 13.807 2.089 -6.464 1.00 89.44 93 ALA A O 1
ATOM 696 N N . GLY A 1 94 ? 12.312 3.252 -5.265 1.00 86.56 94 GLY A N 1
ATOM 697 C CA . GLY A 1 94 ? 12.237 4.403 -6.159 1.00 86.56 94 GLY A CA 1
ATOM 698 C C . GLY A 1 94 ? 13.471 5.309 -6.122 1.00 86.56 94 GLY A C 1
ATOM 699 O O . GLY A 1 94 ? 13.788 5.920 -7.145 1.00 86.56 94 GLY A O 1
ATOM 700 N N . SER A 1 95 ? 14.160 5.397 -4.980 1.00 84.12 95 SER A N 1
ATOM 701 C CA . SER A 1 95 ? 15.393 6.184 -4.803 1.00 84.12 95 SER A CA 1
ATOM 702 C C . SER A 1 95 ? 16.656 5.437 -5.222 1.00 84.12 95 SER A C 1
ATOM 704 O O . SER A 1 95 ? 17.700 6.061 -5.407 1.00 84.12 95 SER A O 1
ATOM 706 N N . SER A 1 96 ? 16.568 4.120 -5.409 1.00 75.44 96 SER A N 1
ATOM 707 C CA . SER A 1 96 ? 17.687 3.317 -5.876 1.00 75.44 96 SER A CA 1
ATOM 708 C C . SER A 1 96 ? 18.152 3.791 -7.259 1.00 75.44 96 SER A C 1
ATOM 710 O O . SER A 1 96 ? 17.455 3.655 -8.263 1.00 75.44 96 SER A O 1
ATOM 712 N N . LEU A 1 97 ? 19.356 4.365 -7.296 1.00 62.72 97 LEU A N 1
ATOM 713 C CA . LEU A 1 97 ? 20.039 4.845 -8.504 1.00 62.72 97 LEU A CA 1
ATOM 714 C C . LEU A 1 97 ? 20.701 3.705 -9.294 1.00 62.72 97 LEU A C 1
ATOM 716 O O . LEU A 1 97 ? 21.395 3.958 -10.277 1.00 62.72 97 LEU A O 1
ATOM 720 N N . SER A 1 98 ? 20.545 2.454 -8.846 1.00 57.81 98 SER A N 1
ATOM 721 C CA . SER A 1 98 ? 21.193 1.310 -9.484 1.00 57.81 98 SER A CA 1
ATOM 722 C C . SER A 1 98 ? 20.611 1.105 -10.886 1.00 57.81 98 SER A C 1
ATOM 724 O O . SER A 1 98 ? 19.430 0.812 -11.065 1.00 57.81 98 SER A O 1
ATOM 726 N N . GLY A 1 99 ? 21.450 1.369 -11.893 1.00 55.72 99 GLY A N 1
ATOM 727 C CA . GLY A 1 99 ? 21.069 1.418 -13.303 1.00 55.72 99 GLY A CA 1
ATOM 728 C C . GLY A 1 99 ? 20.432 0.126 -13.812 1.00 55.72 99 GLY A C 1
ATOM 729 O O . GLY A 1 99 ? 20.742 -0.949 -13.306 1.00 55.72 99 GLY A O 1
ATOM 730 N N . THR A 1 100 ? 19.541 0.280 -14.802 1.00 54.44 100 THR A N 1
ATOM 731 C CA . THR A 1 100 ? 18.936 -0.696 -15.746 1.00 54.44 100 THR A CA 1
ATOM 732 C C . THR A 1 100 ? 18.735 -2.140 -15.262 1.00 54.44 100 THR A C 1
ATOM 734 O O . THR A 1 100 ? 18.714 -3.081 -16.051 1.00 54.44 100 THR A O 1
ATOM 737 N N . SER A 1 101 ? 18.586 -2.350 -13.963 1.00 60.44 101 SER A N 1
ATOM 738 C CA . SER A 1 101 ? 18.413 -3.666 -13.371 1.00 60.44 101 SER A CA 1
ATOM 739 C C . SER A 1 101 ? 16.928 -3.853 -13.105 1.00 60.44 101 SER A C 1
ATOM 741 O O . SER A 1 101 ? 16.237 -2.915 -12.722 1.00 60.44 101 SER A O 1
ATOM 743 N N . TRP A 1 102 ? 16.403 -5.061 -13.298 1.00 66.88 102 TRP A N 1
ATOM 744 C CA . TRP A 1 102 ? 15.012 -5.385 -12.942 1.00 66.88 102 TRP A CA 1
ATOM 745 C C . TRP A 1 102 ? 14.826 -5.503 -11.417 1.00 66.88 102 TRP A C 1
ATOM 747 O O . TRP A 1 102 ? 13.714 -5.654 -10.916 1.00 66.88 102 TRP A O 1
ATOM 757 N N . THR A 1 103 ? 15.924 -5.417 -10.666 1.00 75.00 103 THR A N 1
ATOM 758 C CA . THR A 1 103 ? 15.992 -5.588 -9.217 1.00 75.00 103 THR A CA 1
ATOM 759 C C . THR A 1 103 ? 15.121 -4.609 -8.416 1.00 75.00 103 THR A C 1
ATOM 761 O O . THR A 1 103 ? 14.481 -5.093 -7.489 1.00 75.00 103 THR A O 1
ATOM 764 N N . PRO A 1 104 ? 14.987 -3.301 -8.738 1.00 80.94 104 PRO A N 1
ATOM 765 C CA . PRO A 1 104 ? 14.055 -2.405 -8.050 1.00 80.94 104 PRO A CA 1
ATOM 766 C C . PRO A 1 104 ? 12.578 -2.566 -8.459 1.00 80.94 104 PRO A C 1
ATOM 768 O O . PRO A 1 104 ? 11.712 -2.046 -7.760 1.00 80.94 104 PRO A O 1
ATOM 771 N N . LEU A 1 105 ? 12.242 -3.284 -9.543 1.00 85.94 105 LEU A N 1
ATOM 772 C CA . LEU A 1 105 ? 10.836 -3.484 -9.944 1.00 85.94 105 LEU A CA 1
ATOM 773 C C . LEU A 1 105 ? 10.103 -4.455 -9.018 1.00 85.94 105 LEU A C 1
ATOM 775 O O . LEU A 1 105 ? 8.950 -4.223 -8.668 1.00 85.94 105 LEU A O 1
ATOM 779 N N . VAL A 1 106 ? 10.780 -5.523 -8.597 1.00 88.44 106 VAL A N 1
ATOM 780 C CA . VAL A 1 106 ? 10.227 -6.522 -7.672 1.00 88.44 106 VAL A CA 1
ATOM 781 C C . VAL A 1 106 ? 9.797 -5.901 -6.333 1.00 88.44 106 VAL A C 1
ATOM 783 O O . VAL A 1 106 ? 8.630 -6.058 -5.978 1.00 88.44 106 VAL A O 1
ATOM 786 N N . PRO A 1 107 ? 10.648 -5.155 -5.596 1.00 90.69 107 PRO A N 1
ATOM 787 C CA . PRO A 1 107 ? 10.233 -4.507 -4.353 1.00 90.69 107 PRO A CA 1
ATOM 788 C C . PRO A 1 107 ? 9.164 -3.432 -4.578 1.00 90.69 107 PRO A C 1
ATOM 790 O O . PRO A 1 107 ? 8.341 -3.227 -3.692 1.00 90.69 107 PRO A O 1
ATOM 793 N N . MET A 1 108 ? 9.117 -2.796 -5.757 1.00 91.50 108 MET A N 1
ATOM 794 C CA . MET A 1 108 ? 8.024 -1.884 -6.111 1.00 91.50 108 MET A CA 1
ATOM 795 C C . MET A 1 108 ? 6.689 -2.628 -6.304 1.00 91.50 108 MET A C 1
ATOM 797 O O . MET A 1 108 ? 5.636 -2.142 -5.906 1.00 91.50 108 MET A O 1
ATOM 801 N N . GLY A 1 109 ? 6.711 -3.823 -6.898 1.00 92.19 109 GLY A N 1
ATOM 802 C CA . GLY A 1 109 ? 5.517 -4.663 -7.016 1.00 92.19 109 GLY A CA 1
ATOM 803 C C . GLY A 1 109 ? 5.047 -5.172 -5.653 1.00 92.19 109 GLY A C 1
ATOM 804 O O . GLY A 1 109 ? 3.861 -5.117 -5.343 1.00 92.19 109 GLY A O 1
ATOM 805 N N . ILE A 1 110 ? 5.988 -5.601 -4.805 1.00 92.62 110 ILE A N 1
ATOM 806 C CA . ILE A 1 110 ? 5.703 -6.026 -3.428 1.00 92.62 110 ILE A CA 1
ATOM 807 C C . ILE A 1 110 ? 5.095 -4.874 -2.626 1.00 92.62 110 ILE A C 1
ATOM 809 O O . ILE A 1 110 ? 4.114 -5.090 -1.918 1.00 92.62 110 ILE A O 1
ATOM 813 N N . SER A 1 111 ? 5.631 -3.655 -2.739 1.00 93.94 111 SER A N 1
ATOM 814 C CA . SER A 1 111 ? 5.063 -2.504 -2.036 1.00 93.94 111 SER A CA 1
ATOM 815 C C . SER A 1 111 ? 3.643 -2.188 -2.502 1.00 93.94 111 SER A C 1
ATOM 817 O O . SER A 1 111 ? 2.802 -1.936 -1.648 1.00 93.94 111 SER A O 1
ATOM 819 N N . ALA A 1 112 ? 3.342 -2.278 -3.802 1.00 93.88 112 ALA A N 1
ATOM 820 C CA . ALA A 1 112 ? 1.980 -2.092 -4.311 1.00 93.88 112 ALA A CA 1
ATOM 821 C C . ALA A 1 112 ? 0.998 -3.114 -3.718 1.00 93.88 112 ALA A C 1
ATOM 823 O O . ALA A 1 112 ? -0.046 -2.735 -3.196 1.00 93.88 112 ALA A O 1
ATOM 824 N N . VAL A 1 113 ? 1.365 -4.400 -3.716 1.00 93.31 113 VAL A N 1
ATOM 825 C CA . VAL A 1 113 ? 0.526 -5.460 -3.133 1.00 93.31 113 VAL A CA 1
ATOM 826 C C . VAL A 1 113 ? 0.331 -5.244 -1.631 1.00 93.31 113 VAL A C 1
ATOM 828 O O . VAL A 1 113 ? -0.792 -5.306 -1.142 1.00 93.31 113 VAL A O 1
ATOM 831 N N . LEU A 1 114 ? 1.403 -4.967 -0.883 1.00 93.56 114 LEU A N 1
ATOM 832 C CA . LEU A 1 114 ? 1.320 -4.732 0.562 1.00 93.56 114 LEU A CA 1
ATOM 833 C C . LEU A 1 114 ? 0.471 -3.502 0.900 1.00 93.56 114 LEU A C 1
ATOM 835 O O . LEU A 1 114 ? -0.279 -3.529 1.874 1.00 93.56 114 LEU A O 1
ATOM 839 N N . LEU A 1 115 ? 0.569 -2.441 0.100 1.00 94.62 115 LEU A N 1
ATOM 840 C CA . LEU A 1 115 ? -0.247 -1.247 0.265 1.00 94.62 115 LEU A CA 1
ATOM 841 C C . LEU A 1 115 ? -1.738 -1.576 0.111 1.00 94.62 115 LEU A C 1
ATOM 843 O O . LEU A 1 115 ? -2.523 -1.235 0.994 1.00 94.62 115 LEU A O 1
ATOM 847 N N . ASP A 1 116 ? -2.114 -2.286 -0.955 1.00 92.56 116 ASP A N 1
ATOM 848 C CA . ASP A 1 116 ? -3.502 -2.686 -1.207 1.00 92.56 116 ASP A CA 1
ATOM 849 C C . ASP A 1 116 ? -4.031 -3.591 -0.085 1.00 92.56 116 ASP A C 1
ATOM 851 O O . ASP A 1 116 ? -5.153 -3.399 0.388 1.00 92.56 116 ASP A O 1
ATOM 855 N N . ILE A 1 117 ? -3.204 -4.517 0.416 1.00 91.31 117 ILE A N 1
ATOM 856 C CA . ILE A 1 117 ? -3.523 -5.363 1.576 1.00 91.31 117 ILE A CA 1
ATOM 857 C C . ILE A 1 117 ? -3.799 -4.512 2.819 1.00 91.31 117 ILE A C 1
ATOM 859 O O . ILE A 1 117 ? -4.805 -4.721 3.497 1.00 91.31 117 ILE A O 1
ATOM 863 N N . GLY A 1 118 ? -2.914 -3.564 3.134 1.00 92.00 118 GLY A N 1
ATOM 864 C CA . GLY A 1 118 ? -3.039 -2.733 4.328 1.00 92.00 118 GLY A CA 1
ATOM 865 C C . GLY A 1 118 ? -4.245 -1.793 4.270 1.00 92.00 118 GLY A C 1
ATOM 866 O O . GLY A 1 118 ? -4.951 -1.652 5.264 1.00 92.00 118 GLY A O 1
ATOM 867 N N . VAL A 1 119 ? -4.530 -1.203 3.106 1.00 93.19 119 VAL A N 1
ATOM 868 C CA . VAL A 1 119 ? -5.712 -0.346 2.891 1.00 93.19 119 VAL A CA 1
ATOM 869 C C . VAL A 1 119 ? -6.995 -1.157 3.007 1.00 93.19 119 VAL A C 1
ATOM 871 O O . VAL A 1 119 ? -7.911 -0.766 3.727 1.00 93.19 119 VAL A O 1
ATOM 874 N N . THR A 1 120 ? -7.049 -2.302 2.325 1.00 90.94 120 THR A N 1
ATOM 875 C CA . THR A 1 120 ? -8.230 -3.170 2.326 1.00 90.94 120 THR A CA 1
ATOM 876 C C . THR A 1 120 ? -8.501 -3.708 3.726 1.00 90.94 120 THR A C 1
ATOM 878 O O . THR A 1 120 ? -9.640 -3.682 4.186 1.00 90.94 120 THR A O 1
ATOM 881 N N . GLY A 1 121 ? -7.460 -4.149 4.437 1.00 90.06 121 GLY A N 1
ATOM 882 C CA . GLY A 1 121 ? -7.578 -4.624 5.810 1.00 90.06 121 GLY A CA 1
ATOM 883 C C . GLY A 1 121 ? -8.084 -3.545 6.767 1.00 90.06 121 GLY A C 1
ATOM 884 O O . GLY A 1 121 ? -9.023 -3.807 7.511 1.00 90.06 121 GLY A O 1
ATOM 885 N N . ASP A 1 122 ? -7.535 -2.327 6.708 1.00 91.38 122 ASP A N 1
ATOM 886 C CA . ASP A 1 122 ? -7.977 -1.209 7.556 1.00 91.38 122 ASP A CA 1
ATOM 887 C C . ASP A 1 122 ? -9.448 -0.838 7.320 1.00 91.38 122 ASP A C 1
ATOM 889 O O . ASP A 1 122 ? -10.191 -0.627 8.273 1.00 91.38 122 ASP A O 1
ATOM 893 N N . GLN A 1 123 ? -9.894 -0.823 6.060 1.00 89.62 123 GLN A N 1
ATOM 894 C CA . GLN A 1 123 ? -11.271 -0.463 5.700 1.00 89.62 123 GLN A CA 1
ATOM 895 C C . GLN A 1 123 ? -12.297 -1.567 5.986 1.00 89.62 123 GLN A C 1
ATOM 897 O O . GLN A 1 123 ? -13.493 -1.283 6.046 1.00 89.62 123 GLN A O 1
ATOM 902 N N . THR A 1 124 ? -11.850 -2.815 6.149 1.00 87.12 124 THR A N 1
ATOM 903 C CA . THR A 1 124 ? -12.724 -3.969 6.422 1.00 87.12 124 THR A CA 1
ATOM 904 C C . THR A 1 124 ? -12.987 -4.172 7.927 1.00 87.12 124 THR A C 1
ATOM 906 O O . THR A 1 124 ? -13.913 -4.897 8.286 1.00 87.12 124 THR A O 1
ATOM 909 N N . LEU A 1 125 ? -12.194 -3.550 8.811 1.00 83.75 125 LEU A N 1
ATOM 910 C CA . LEU A 1 125 ? -12.197 -3.725 10.279 1.00 83.75 125 LEU A CA 1
ATOM 911 C C . LEU A 1 125 ? -12.937 -2.603 11.041 1.00 83.75 125 LEU A C 1
ATOM 913 O O . LEU A 1 125 ? -13.482 -2.867 12.143 1.00 83.75 125 LEU A O 1
#

Sequence (125 aa):
HLLREEPVLRRRALTAALVMAAFSLFWTAVALRLAQPPFGLGQRGIALFALVGAGGAVVTPLFGRAGDHGWTRSATIFCHLVLIGALALAAWAGSSLSGTSWTPLVPMGISAVLLDIGVTGDQTL

Foldseek 3Di:
DCCVPPVVVVVLVVVLVVLVVLLVVLLVVLLVLCCDPPNVDDPVRNVVLLVLLVVLLPCLVVLLVCVVVVVLVVQLVVLVVLQVVLVVLLVVLSPPPPHNDCVSVVSPSVSSSSSSNSSSSSVSD

Secondary structure (DSSP, 8-state):
-HHHH-HHHHHHHHHHHHHHHHHHHHHHHHHHHHHSTTT---HHHHHHHHHHHHGGGGGHHHHHHHHHTT-HHHHHHHHHHHHHHHHHHHHHHHH---TT-STTHHHHHHHHHHHHHHHHHHHH-